Protein AF-A0A1X7VWB7-F1 (afdb_monomer_lite)

Structure (mmCIF, N/CA/C/O backbone):
data_AF-A0A1X7VWB7-F1
#
_entry.id   AF-A0A1X7VWB7-F1
#
loop_
_atom_site.group_PDB
_atom_site.id
_atom_s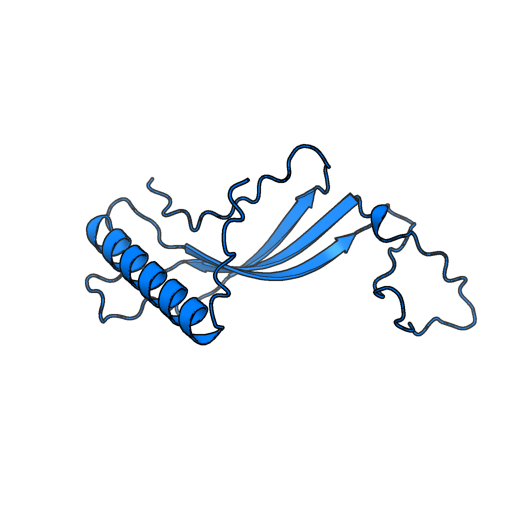ite.type_symbol
_atom_site.label_atom_id
_atom_site.label_alt_id
_atom_site.label_comp_id
_atom_site.label_asym_id
_atom_site.label_entity_id
_atom_site.label_seq_id
_atom_site.pdbx_PDB_ins_code
_atom_site.Cartn_x
_atom_site.Cartn_y
_atom_site.Cartn_z
_atom_site.occupancy
_atom_site.B_iso_or_equiv
_atom_site.auth_seq_id
_atom_site.auth_comp_id
_atom_site.auth_asym_id
_atom_site.auth_atom_id
_atom_site.pdbx_PDB_model_num
ATOM 1 N N . MET A 1 1 ? 33.202 20.404 15.598 1.00 33.78 1 MET A N 1
ATOM 2 C CA . MET A 1 1 ? 33.112 19.283 14.641 1.00 33.78 1 MET A CA 1
ATOM 3 C C . MET A 1 1 ? 32.429 18.132 15.371 1.00 33.78 1 MET A C 1
ATOM 5 O O . MET A 1 1 ? 33.089 17.400 16.091 1.00 33.78 1 MET A O 1
ATOM 9 N N . LEU A 1 2 ? 31.095 18.071 15.330 1.00 37.25 2 LEU A N 1
ATOM 10 C CA . LEU A 1 2 ? 30.326 16.998 15.970 1.00 37.25 2 LEU A CA 1
ATOM 11 C C . LEU A 1 2 ? 30.140 15.893 14.928 1.00 37.25 2 LEU A C 1
ATOM 13 O O . LEU A 1 2 ? 29.279 16.003 14.061 1.00 37.25 2 LEU A O 1
ATOM 17 N N . TYR A 1 3 ? 30.987 14.865 14.970 1.00 40.84 3 TYR A N 1
ATOM 18 C CA . TYR A 1 3 ? 30.715 13.624 14.249 1.00 40.84 3 TYR A CA 1
ATOM 19 C C . TYR A 1 3 ? 29.574 12.913 14.982 1.00 40.84 3 TYR A C 1
ATOM 21 O O . TYR A 1 3 ? 29.763 12.348 16.057 1.00 40.84 3 TYR A O 1
ATOM 29 N N . GLY A 1 4 ? 28.365 13.014 14.429 1.00 43.09 4 GLY A N 1
A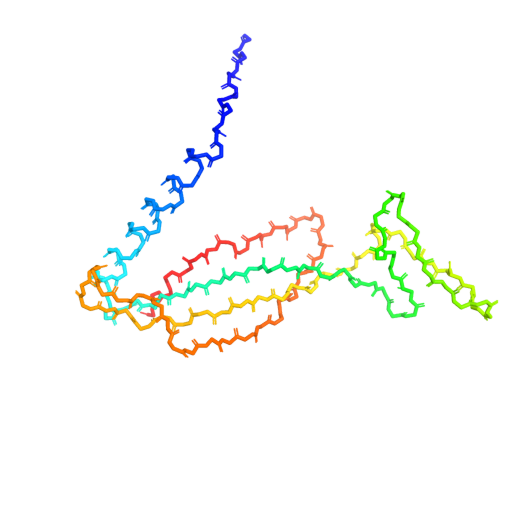TOM 30 C CA . GLY A 1 4 ? 27.225 12.219 14.861 1.00 43.09 4 GLY A CA 1
ATOM 31 C C . GLY A 1 4 ? 27.489 10.755 14.529 1.00 43.09 4 GLY A C 1
ATOM 32 O O . GLY A 1 4 ? 27.608 10.394 13.361 1.00 43.09 4 GLY A O 1
ATOM 33 N N . ASN A 1 5 ? 27.608 9.921 15.560 1.00 42.03 5 ASN A N 1
ATOM 34 C CA . ASN A 1 5 ? 27.687 8.474 15.413 1.00 42.03 5 ASN A CA 1
ATOM 35 C C . ASN A 1 5 ? 26.379 7.974 14.791 1.00 42.03 5 ASN A C 1
ATOM 37 O O . ASN A 1 5 ? 25.354 7.912 15.471 1.00 42.03 5 ASN A O 1
ATOM 41 N N . ALA A 1 6 ? 26.408 7.621 13.505 1.00 51.22 6 ALA A N 1
ATOM 42 C CA . ALA A 1 6 ? 25.319 6.888 12.879 1.00 51.22 6 ALA A CA 1
ATOM 43 C C . ALA A 1 6 ? 25.200 5.538 13.601 1.00 51.22 6 ALA A C 1
ATOM 45 O O . ALA A 1 6 ? 26.053 4.662 13.464 1.00 51.22 6 ALA A O 1
ATOM 46 N N . SER A 1 7 ? 24.184 5.404 14.450 1.00 58.28 7 SER A N 1
ATOM 47 C CA . SER A 1 7 ? 23.921 4.170 15.182 1.00 58.28 7 SER A CA 1
ATOM 48 C C . SER A 1 7 ? 23.417 3.143 14.173 1.00 58.28 7 SER A C 1
ATOM 50 O O . SER A 1 7 ? 22.336 3.301 13.611 1.00 58.28 7 SER A O 1
ATOM 52 N N . PHE A 1 8 ? 24.216 2.118 13.890 1.00 55.22 8 PHE A N 1
ATOM 53 C CA . PHE A 1 8 ? 23.810 1.039 12.999 1.00 55.22 8 PHE A CA 1
ATOM 54 C C . PHE A 1 8 ? 22.723 0.210 13.695 1.00 55.22 8 PHE A C 1
ATOM 56 O O . PHE A 1 8 ? 23.004 -0.537 14.632 1.00 55.22 8 PHE A O 1
ATOM 63 N N . VAL A 1 9 ? 21.470 0.382 13.274 1.00 62.72 9 VAL A N 1
ATOM 64 C CA . VAL A 1 9 ? 20.331 -0.382 13.797 1.00 62.72 9 VAL A CA 1
ATOM 65 C C . VAL A 1 9 ? 20.424 -1.797 13.232 1.00 62.72 9 VAL A C 1
ATOM 67 O O . VAL A 1 9 ? 20.406 -1.990 12.015 1.00 62.72 9 VAL A O 1
ATOM 70 N N . SER A 1 10 ? 20.553 -2.800 14.102 1.00 70.19 10 SER A N 1
ATOM 71 C CA . SER A 1 10 ? 20.582 -4.195 13.658 1.00 70.19 10 SER A CA 1
ATOM 72 C C . SER A 1 10 ? 19.252 -4.579 12.998 1.00 70.19 10 SER A C 1
ATOM 74 O O . SER A 1 10 ? 18.196 -4.031 13.316 1.00 70.19 10 SER A O 1
ATOM 76 N N . HIS A 1 11 ? 19.275 -5.575 12.110 1.00 69.62 11 HIS A N 1
ATOM 77 C CA . HIS A 1 11 ? 18.061 -6.060 11.443 1.00 69.62 11 HIS A CA 1
ATOM 78 C C . HIS A 1 11 ? 16.960 -6.467 12.443 1.00 69.62 11 HIS A C 1
ATOM 80 O O . HIS A 1 11 ? 15.785 -6.171 12.244 1.00 69.62 11 HIS A O 1
ATOM 86 N N . THR A 1 12 ? 17.347 -7.058 13.576 1.00 68.56 12 THR A N 1
ATOM 87 C CA . THR A 1 12 ? 16.441 -7.383 14.684 1.00 68.56 12 THR A CA 1
ATOM 88 C C . THR A 1 12 ? 15.825 -6.150 15.340 1.00 68.56 12 THR A C 1
ATOM 90 O O . THR A 1 12 ? 14.631 -6.159 15.628 1.00 68.56 12 THR A O 1
ATOM 93 N N . GLN A 1 13 ? 16.587 -5.073 15.542 1.00 71.06 13 GLN A N 1
ATOM 94 C CA . GLN A 1 13 ? 16.033 -3.831 16.084 1.00 71.06 13 GLN A CA 1
ATOM 95 C C . GLN A 1 13 ? 15.061 -3.161 15.108 1.00 71.06 13 GLN A C 1
ATOM 97 O O . GLN A 1 13 ? 14.022 -2.666 15.538 1.00 71.06 13 GLN A O 1
ATOM 102 N N . MET A 1 14 ? 15.330 -3.220 13.802 1.00 74.75 14 MET A N 1
ATOM 103 C CA . MET A 1 14 ? 14.406 -2.716 12.781 1.00 74.75 14 MET A CA 1
ATOM 104 C C . MET A 1 14 ? 13.062 -3.462 12.803 1.00 74.75 14 MET A C 1
ATOM 106 O O . MET A 1 14 ? 12.006 -2.831 12.748 1.00 74.75 14 MET A O 1
ATOM 110 N N . LEU A 1 15 ? 13.090 -4.793 12.943 1.00 75.38 15 LEU A N 1
ATOM 111 C CA . LEU A 1 15 ? 11.878 -5.612 13.062 1.00 75.38 15 LEU A CA 1
ATOM 112 C C . LEU A 1 15 ? 11.066 -5.258 14.315 1.00 75.38 15 LEU A C 1
ATOM 114 O O . LEU A 1 15 ? 9.845 -5.132 14.237 1.00 75.38 15 LEU A O 1
ATOM 118 N N . ILE A 1 16 ? 11.735 -5.052 15.453 1.00 81.88 16 ILE A N 1
ATOM 119 C CA . ILE A 1 16 ? 11.077 -4.665 16.709 1.00 81.88 16 ILE A CA 1
ATOM 120 C C . ILE A 1 16 ? 10.413 -3.291 16.572 1.00 81.88 16 ILE A C 1
ATOM 122 O O . ILE A 1 16 ? 9.256 -3.133 16.955 1.00 81.88 16 ILE A O 1
ATOM 126 N N . ILE A 1 17 ? 11.106 -2.307 15.991 1.00 82.81 17 ILE A N 1
ATOM 127 C CA . ILE A 1 17 ? 10.552 -0.962 15.772 1.00 82.81 17 ILE A CA 1
ATOM 128 C C . ILE A 1 17 ? 9.313 -1.034 14.871 1.00 82.81 17 ILE A C 1
ATOM 130 O O . ILE A 1 17 ? 8.284 -0.438 15.195 1.00 82.81 17 ILE A O 1
ATOM 134 N N . GLY A 1 18 ? 9.381 -1.803 13.780 1.00 82.75 18 GLY A N 1
ATOM 135 C CA . GLY A 1 18 ? 8.253 -1.994 12.868 1.00 82.75 18 GLY A CA 1
ATOM 136 C C . GLY A 1 18 ? 7.045 -2.653 13.540 1.00 82.75 18 GLY A C 1
ATOM 137 O O . GLY A 1 18 ? 5.921 -2.174 13.394 1.00 82.75 18 GLY A O 1
ATOM 138 N N . ALA A 1 19 ? 7.268 -3.710 14.326 1.00 81.94 19 ALA A N 1
ATOM 139 C CA . ALA A 1 19 ? 6.202 -4.404 15.047 1.00 81.94 19 ALA A CA 1
ATOM 140 C C . ALA A 1 19 ? 5.528 -3.507 16.099 1.00 81.94 19 ALA A C 1
ATOM 142 O O . ALA A 1 19 ? 4.298 -3.484 16.191 1.00 81.94 19 ALA A O 1
ATOM 143 N N . SER A 1 20 ? 6.317 -2.734 16.850 1.00 87.50 20 SER A N 1
ATOM 144 C CA . SER A 1 20 ? 5.808 -1.780 17.841 1.00 87.50 20 SER A CA 1
ATOM 145 C C . SER A 1 20 ? 4.981 -0.678 17.184 1.00 87.50 20 SER A C 1
ATOM 147 O O . SER A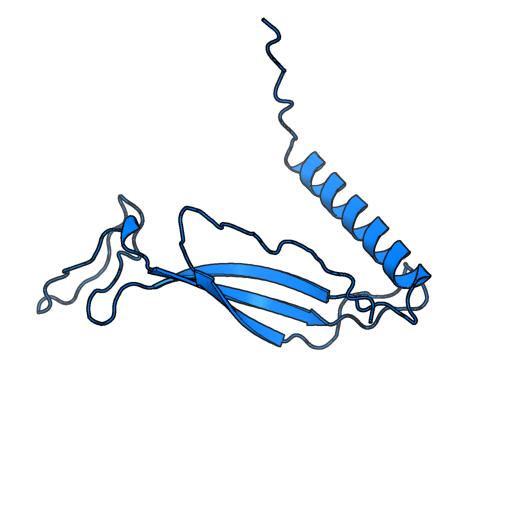 1 20 ? 3.861 -0.412 17.614 1.00 87.50 20 SER A O 1
ATOM 149 N N . LEU A 1 21 ? 5.478 -0.080 16.096 1.00 88.06 21 LEU A N 1
ATOM 150 C CA . LEU A 1 21 ? 4.737 0.940 15.352 1.00 88.06 21 LEU A CA 1
ATOM 151 C C . LEU A 1 21 ? 3.409 0.389 14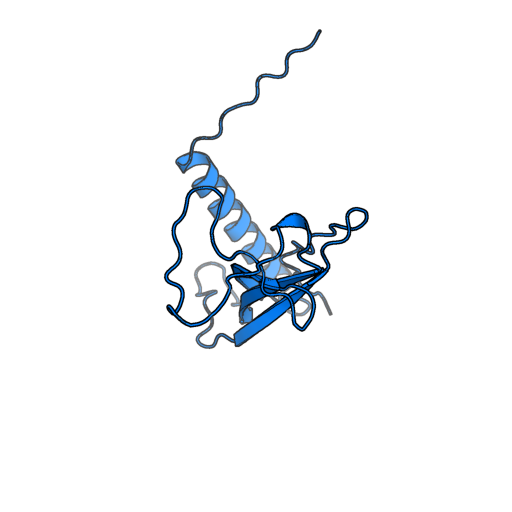.817 1.00 88.06 21 LEU A C 1
ATOM 153 O O . LEU A 1 21 ? 2.367 1.029 14.957 1.00 88.06 21 LEU A O 1
ATOM 157 N N . PHE A 1 22 ? 3.423 -0.823 14.258 1.00 85.56 22 PHE A N 1
ATOM 158 C CA . PHE A 1 22 ? 2.209 -1.482 13.780 1.00 85.56 22 PHE A CA 1
ATOM 159 C C . PHE A 1 22 ? 1.204 -1.758 14.903 1.00 85.56 22 PHE A C 1
ATOM 161 O O . PHE A 1 22 ? -0.003 -1.636 14.701 1.00 85.56 22 PHE A O 1
ATOM 168 N N . HIS A 1 23 ? 1.674 -2.105 16.100 1.00 88.56 23 HIS A N 1
ATOM 169 C CA . HIS A 1 23 ? 0.808 -2.261 17.263 1.00 88.56 23 HIS A CA 1
ATOM 170 C C . HIS A 1 23 ? 0.124 -0.941 17.646 1.00 88.56 23 HIS A C 1
ATOM 172 O O . HIS A 1 23 ? -1.104 -0.906 17.704 1.00 88.56 23 HIS A O 1
ATOM 178 N N . TYR A 1 24 ? 0.880 0.154 17.773 1.00 90.31 24 TYR A N 1
ATOM 179 C CA . TYR A 1 24 ? 0.319 1.471 18.095 1.00 90.31 24 TYR A CA 1
ATOM 180 C C . TYR A 1 24 ? -0.698 1.964 17.059 1.00 90.31 24 TYR A C 1
ATOM 182 O O . TYR A 1 24 ? -1.743 2.502 17.422 1.00 90.31 24 TYR A O 1
ATOM 190 N N . MET A 1 25 ? -0.434 1.754 15.765 1.00 89.94 25 MET A N 1
ATOM 191 C CA . MET A 1 25 ? -1.382 2.131 14.709 1.00 89.94 25 MET A CA 1
ATOM 192 C C . MET A 1 25 ? -2.712 1.377 14.827 1.00 89.94 25 MET A C 1
ATOM 194 O O . MET A 1 25 ? -3.768 1.966 14.600 1.00 89.94 25 MET A O 1
ATOM 198 N N . ARG A 1 26 ? -2.682 0.093 15.206 1.00 90.75 26 ARG A N 1
ATOM 199 C CA . ARG A 1 26 ? -3.898 -0.707 15.417 1.00 90.75 26 ARG A CA 1
ATOM 200 C C . ARG A 1 26 ? -4.691 -0.240 16.633 1.00 90.75 26 ARG A C 1
ATOM 202 O O . ARG A 1 26 ? -5.906 -0.113 16.535 1.00 90.75 26 ARG A O 1
ATOM 209 N N . GLU A 1 27 ? -4.023 0.053 17.747 1.00 92.38 27 GLU A N 1
ATOM 210 C CA . GLU A 1 27 ? -4.684 0.612 18.935 1.00 92.38 27 GLU A CA 1
ATOM 211 C C . GLU A 1 27 ? -5.350 1.957 18.627 1.00 92.38 27 GLU A C 1
ATOM 213 O O . GLU A 1 27 ? -6.496 2.198 19.009 1.00 92.38 27 GLU A O 1
ATOM 218 N N . TYR A 1 28 ? -4.660 2.816 17.875 1.00 90.69 28 TYR A N 1
ATOM 219 C CA . TYR A 1 28 ? -5.211 4.093 17.441 1.00 90.69 28 TYR A CA 1
ATOM 220 C C . TYR A 1 28 ? -6.428 3.907 16.523 1.00 90.69 28 TYR A C 1
ATOM 222 O O . TYR A 1 28 ? -7.442 4.579 16.702 1.00 90.69 28 TYR A O 1
ATOM 230 N N . ALA A 1 29 ? -6.365 2.961 15.582 1.00 90.50 29 ALA A N 1
ATOM 231 C CA . ALA A 1 29 ? -7.482 2.641 14.697 1.00 90.50 29 ALA A CA 1
ATOM 232 C C . ALA A 1 29 ? -8.708 2.120 15.465 1.00 90.50 29 ALA A C 1
ATOM 234 O O . ALA A 1 29 ? -9.825 2.524 15.164 1.00 90.50 29 ALA A O 1
ATOM 235 N N . ILE A 1 30 ? -8.515 1.286 16.494 1.00 93.19 30 ILE A N 1
ATOM 236 C CA . ILE A 1 30 ? -9.613 0.833 17.366 1.00 93.19 30 ILE A CA 1
ATOM 237 C C . ILE A 1 30 ? -10.239 2.024 18.096 1.00 93.19 30 ILE A C 1
ATOM 239 O O . ILE A 1 30 ? -11.461 2.162 18.120 1.00 93.19 30 ILE A O 1
ATOM 243 N N . LYS A 1 31 ? -9.414 2.915 18.661 1.00 93.94 31 LYS A N 1
ATOM 244 C CA . LYS A 1 31 ? -9.892 4.080 19.421 1.00 93.94 31 LYS A CA 1
ATOM 245 C C . LYS A 1 31 ? -10.781 5.012 18.593 1.00 93.94 31 LYS A C 1
ATOM 247 O O . LYS A 1 31 ? -11.714 5.593 19.137 1.00 93.94 31 LYS A O 1
ATOM 252 N N . TYR A 1 32 ? -10.493 5.161 17.302 1.00 91.94 32 TYR A N 1
ATOM 253 C CA . TYR A 1 32 ? -11.225 6.045 16.390 1.00 91.94 32 TYR A CA 1
ATOM 254 C C . TYR A 1 32 ? -12.001 5.272 15.321 1.00 91.94 32 TYR A C 1
ATOM 256 O O . TYR A 1 32 ? -12.211 5.777 14.219 1.00 91.94 32 TYR A O 1
ATOM 264 N N . ARG A 1 33 ? -12.417 4.040 15.624 1.00 89.12 33 ARG A N 1
ATOM 265 C CA . ARG A 1 33 ? -13.008 3.095 14.667 1.00 89.12 33 ARG A CA 1
ATOM 266 C C . ARG A 1 33 ? -14.153 3.677 13.839 1.00 89.12 33 ARG A C 1
ATOM 268 O O . ARG A 1 33 ? -14.212 3.430 12.642 1.00 89.12 33 ARG A O 1
ATOM 275 N N . ASP A 1 34 ? -15.024 4.466 14.459 1.00 89.69 34 ASP A N 1
ATOM 276 C CA . ASP A 1 34 ? -16.237 4.981 13.809 1.00 89.69 34 ASP A CA 1
ATOM 277 C C . ASP A 1 34 ? -15.952 6.032 12.732 1.00 89.69 34 ASP A C 1
ATOM 279 O O . ASP A 1 34 ? -16.768 6.248 11.840 1.00 89.69 34 ASP A O 1
ATOM 283 N N . ILE A 1 35 ? -14.787 6.676 12.811 1.00 90.62 35 ILE A N 1
ATOM 284 C CA . ILE A 1 35 ? -14.381 7.740 11.892 1.00 90.62 35 ILE A CA 1
ATOM 285 C C . ILE A 1 35 ? -13.154 7.362 11.072 1.00 90.62 35 ILE A C 1
ATOM 287 O O . ILE A 1 35 ? -12.695 8.185 10.297 1.00 90.62 35 ILE A O 1
ATOM 291 N N . SER A 1 36 ? -12.589 6.164 11.241 1.00 85.44 36 SER A N 1
ATOM 292 C CA . SER A 1 36 ? -11.316 5.780 10.630 1.00 85.44 36 SER A CA 1
ATOM 293 C C . SER A 1 36 ? -11.436 4.586 9.695 1.00 85.44 36 SER A C 1
ATOM 295 O O . SER A 1 36 ? -12.195 3.645 9.915 1.00 85.44 36 SER A O 1
ATOM 297 N N . CYS A 1 37 ? -10.611 4.599 8.653 1.00 84.69 37 CYS A N 1
ATOM 298 C CA . CYS A 1 37 ? -10.344 3.442 7.815 1.00 84.69 37 CYS A CA 1
ATOM 299 C C . CYS A 1 37 ? -8.912 2.943 8.047 1.00 84.69 37 CYS A C 1
ATOM 301 O O . CYS A 1 37 ? -7.986 3.750 8.111 1.00 84.69 37 CYS A O 1
ATOM 303 N N . PHE A 1 38 ? -8.709 1.624 8.136 1.00 86.88 38 PHE A N 1
ATOM 304 C CA . PHE A 1 38 ? -7.375 1.030 8.242 1.00 86.88 38 PHE A CA 1
ATOM 305 C C . PHE A 1 38 ? -7.002 0.334 6.931 1.00 86.88 38 PHE A C 1
ATOM 307 O O . PHE A 1 38 ? -7.616 -0.660 6.536 1.00 86.88 38 PHE A O 1
ATOM 314 N N . VAL A 1 39 ? -5.993 0.870 6.244 1.00 86.31 39 VAL A N 1
ATOM 315 C CA . VAL A 1 39 ? -5.528 0.367 4.947 1.00 86.31 39 VAL A CA 1
ATOM 316 C C . VAL A 1 39 ? -4.065 -0.040 5.063 1.00 86.31 39 VAL A C 1
ATOM 318 O O . VAL A 1 39 ? -3.220 0.776 5.430 1.00 86.31 39 VAL A O 1
ATOM 321 N N . CYS A 1 40 ? -3.750 -1.291 4.727 1.00 84.44 40 CYS A N 1
ATOM 322 C CA . CYS A 1 40 ? -2.365 -1.734 4.571 1.00 84.44 40 CYS A CA 1
ATOM 323 C C . CYS A 1 40 ? -2.028 -1.807 3.085 1.00 84.44 40 CYS A C 1
ATOM 325 O O . CYS A 1 40 ? -2.775 -2.401 2.308 1.00 84.44 40 CYS A O 1
ATOM 327 N N . ILE A 1 41 ? -0.905 -1.211 2.696 1.00 84.00 41 ILE A N 1
ATOM 328 C CA . ILE A 1 41 ? -0.415 -1.229 1.320 1.00 84.00 41 ILE A CA 1
ATOM 329 C C . ILE A 1 41 ? 0.997 -1.790 1.347 1.00 84.00 41 ILE A C 1
ATOM 331 O O . ILE A 1 41 ? 1.833 -1.298 2.101 1.00 84.00 41 ILE A O 1
ATOM 335 N N . ASP A 1 42 ? 1.236 -2.817 0.542 1.00 83.75 42 ASP A N 1
ATOM 336 C CA . ASP A 1 42 ? 2.566 -3.381 0.337 1.00 83.75 42 ASP A CA 1
ATOM 337 C C . ASP A 1 42 ? 2.988 -3.180 -1.119 1.00 83.75 42 ASP A C 1
ATOM 339 O O . ASP A 1 42 ? 2.326 -3.656 -2.048 1.00 83.75 42 ASP A O 1
ATOM 343 N N . ASP A 1 43 ? 4.080 -2.446 -1.309 1.00 81.56 43 ASP A N 1
ATOM 344 C CA . ASP A 1 43 ? 4.663 -2.166 -2.616 1.00 81.56 43 ASP A CA 1
ATOM 345 C C . ASP A 1 43 ? 5.724 -3.227 -2.912 1.00 81.56 43 ASP A C 1
ATOM 347 O O . ASP A 1 43 ? 6.815 -3.212 -2.344 1.00 81.56 43 ASP A O 1
ATOM 351 N N . LYS A 1 44 ? 5.425 -4.160 -3.822 1.00 73.75 44 LYS A N 1
ATOM 352 C CA . LYS A 1 44 ? 6.333 -5.286 -4.084 1.00 73.75 44 LYS A CA 1
ATOM 353 C C . LYS A 1 44 ? 7.486 -4.908 -5.010 1.00 73.75 44 LYS A C 1
ATOM 355 O O . LYS A 1 44 ? 8.656 -5.040 -4.666 1.00 73.75 44 LYS A O 1
ATOM 360 N N . HIS A 1 45 ? 7.161 -4.539 -6.245 1.00 75.62 45 HIS A N 1
ATOM 361 C CA . HIS A 1 45 ? 8.155 -4.274 -7.281 1.00 75.62 45 HIS A CA 1
ATOM 362 C C . HIS A 1 45 ? 7.676 -3.155 -8.197 1.00 75.62 45 HIS A C 1
ATOM 364 O O . HIS A 1 45 ? 6.506 -3.117 -8.588 1.00 75.62 45 HIS A O 1
ATOM 370 N N . SER A 1 46 ? 8.602 -2.259 -8.540 1.00 79.38 46 SER A N 1
ATOM 371 C CA . SER A 1 46 ? 8.360 -1.166 -9.474 1.00 79.38 46 SER A CA 1
ATOM 372 C C . SER A 1 46 ? 9.032 -1.450 -10.813 1.00 79.38 46 SER A C 1
ATOM 374 O O . SER A 1 46 ? 10.216 -1.772 -10.880 1.00 79.38 46 SER A O 1
ATOM 376 N N . ILE A 1 47 ? 8.261 -1.321 -11.888 1.00 79.25 47 ILE A N 1
ATOM 377 C CA . ILE A 1 47 ? 8.701 -1.499 -13.268 1.00 79.25 47 ILE A CA 1
ATOM 378 C C . ILE A 1 47 ? 8.907 -0.113 -13.868 1.00 79.25 47 ILE A C 1
ATOM 380 O O . ILE A 1 47 ? 8.001 0.720 -13.844 1.00 79.25 47 ILE A O 1
ATOM 384 N N . LYS A 1 48 ? 10.098 0.150 -14.402 1.00 79.06 48 LYS A N 1
ATOM 385 C CA . LYS A 1 48 ? 10.408 1.407 -15.097 1.00 79.06 48 LYS A CA 1
ATOM 386 C C . LYS A 1 48 ? 9.887 1.334 -16.522 1.00 79.06 48 LYS A C 1
ATOM 388 O O . LYS A 1 48 ? 10.088 0.327 -17.194 1.00 79.06 48 LYS A O 1
ATOM 393 N N . LEU A 1 49 ? 9.235 2.401 -16.963 1.00 78.56 49 LEU A N 1
ATOM 394 C CA . LEU A 1 49 ? 8.698 2.526 -18.309 1.00 78.56 49 LEU A CA 1
ATOM 395 C C . LEU A 1 49 ? 9.330 3.715 -19.032 1.00 78.56 49 LEU A C 1
ATOM 397 O O . LEU A 1 49 ? 9.466 4.808 -18.469 1.00 78.56 49 LEU A O 1
ATOM 401 N N . GLY A 1 50 ? 9.738 3.448 -20.273 1.00 76.31 50 GLY A N 1
ATOM 402 C CA . GLY A 1 50 ? 10.358 4.412 -21.180 1.00 76.31 50 GLY A CA 1
ATOM 403 C C . GLY A 1 50 ? 9.367 5.060 -22.111 1.00 76.31 50 GLY A C 1
ATOM 404 O O . GLY A 1 50 ? 8.152 4.864 -21.996 1.00 76.31 50 GLY A O 1
ATOM 405 N N . GLU A 1 51 ? 9.903 5.860 -23.022 1.00 76.25 51 GLU A N 1
ATOM 406 C CA . GLU A 1 51 ? 9.099 6.448 -24.078 1.00 76.25 51 GLU A CA 1
ATOM 407 C C . GLU A 1 51 ? 8.559 5.357 -25.026 1.00 76.25 51 GLU A C 1
ATOM 409 O O . GLU A 1 51 ? 9.201 4.323 -25.245 1.00 76.25 51 GLU A O 1
ATOM 414 N N . PRO A 1 52 ? 7.354 5.539 -25.596 1.00 74.38 52 PRO A N 1
ATOM 415 C CA . PRO A 1 52 ? 6.835 4.624 -26.604 1.00 74.38 52 PRO A CA 1
ATOM 416 C C . PRO A 1 52 ? 7.828 4.467 -27.765 1.00 74.38 52 PRO A C 1
ATOM 418 O O . PRO A 1 52 ? 8.247 5.454 -28.358 1.00 74.38 52 PRO A O 1
ATOM 421 N N . GLY A 1 53 ? 8.184 3.225 -28.101 1.00 74.06 53 GLY A N 1
ATOM 422 C CA . GLY A 1 53 ? 9.169 2.920 -29.148 1.00 74.06 53 GLY A CA 1
ATOM 423 C C . GLY A 1 53 ? 10.613 2.794 -28.655 1.00 74.06 53 GLY A C 1
ATOM 424 O O . GLY A 1 53 ? 11.451 2.293 -29.400 1.00 74.06 53 GLY A O 1
ATOM 425 N N . PHE A 1 54 ? 10.880 3.143 -27.395 1.00 71.88 54 PHE A N 1
ATOM 426 C CA . PHE A 1 54 ? 12.203 3.074 -26.786 1.00 71.88 54 PHE A CA 1
ATOM 427 C C . PHE A 1 54 ? 12.170 2.187 -25.532 1.00 71.88 54 PHE A C 1
ATOM 429 O O . PHE A 1 54 ? 11.803 2.632 -24.440 1.00 71.88 54 PHE A O 1
ATOM 436 N N . PRO A 1 55 ? 12.482 0.884 -25.663 1.00 69.56 55 PRO A N 1
ATOM 437 C CA . PRO A 1 55 ? 12.504 -0.010 -24.513 1.00 69.56 55 PRO A CA 1
ATOM 438 C C . PRO A 1 55 ? 13.613 0.398 -23.530 1.00 69.56 55 PRO A C 1
ATOM 440 O O . PRO A 1 55 ? 14.704 0.7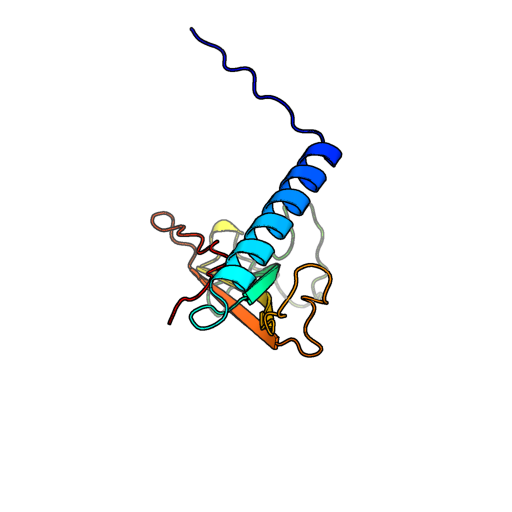92 -23.937 1.00 69.56 55 PRO A O 1
ATOM 443 N N . ILE A 1 56 ? 13.340 0.269 -22.227 1.00 73.75 56 ILE A N 1
ATOM 444 C CA . ILE A 1 56 ? 14.310 0.542 -21.154 1.00 73.75 56 ILE A CA 1
ATOM 445 C C . ILE A 1 56 ? 15.092 -0.711 -20.805 1.00 73.75 56 ILE A C 1
ATOM 447 O O . ILE A 1 56 ? 14.550 -1.821 -20.802 1.00 73.75 56 ILE A O 1
ATOM 451 N N . ALA A 1 57 ? 16.357 -0.520 -20.433 1.00 70.38 57 ALA A N 1
ATOM 452 C CA . ALA A 1 57 ? 17.199 -1.590 -19.932 1.00 70.38 57 ALA A CA 1
ATOM 453 C C . ALA A 1 57 ? 16.610 -2.138 -18.631 1.00 70.38 57 ALA A C 1
ATOM 455 O O . ALA A 1 57 ? 16.729 -1.544 -17.562 1.00 70.38 57 ALA A O 1
ATOM 456 N N . ALA A 1 58 ? 15.968 -3.302 -18.725 1.00 61.72 58 ALA A N 1
ATOM 457 C CA . ALA A 1 58 ? 15.506 -4.046 -17.556 1.00 61.72 58 ALA A CA 1
ATOM 458 C C . ALA A 1 58 ? 16.679 -4.616 -16.737 1.00 61.72 58 ALA A C 1
ATOM 460 O O . ALA A 1 58 ? 16.521 -4.938 -15.561 1.00 61.72 58 ALA A O 1
ATOM 461 N N . ALA A 1 59 ? 17.854 -4.751 -17.357 1.00 61.50 59 ALA A N 1
ATOM 462 C CA . ALA A 1 59 ? 19.067 -5.204 -16.700 1.00 61.50 59 ALA A CA 1
ATOM 463 C C . ALA A 1 59 ? 19.744 -4.061 -15.941 1.00 61.50 59 ALA A C 1
ATOM 465 O O . ALA A 1 59 ? 20.072 -3.021 -16.508 1.00 61.50 59 ALA A O 1
ATOM 466 N N . GLU A 1 60 ? 20.023 -4.297 -14.660 1.00 59.34 60 GLU A N 1
ATOM 467 C CA . GLU A 1 60 ? 21.012 -3.507 -13.933 1.00 59.34 60 GLU A CA 1
ATOM 468 C C . GLU A 1 60 ? 22.386 -3.635 -14.606 1.00 59.34 60 GLU A C 1
ATOM 470 O O . GLU A 1 60 ? 22.686 -4.648 -15.252 1.00 59.34 60 GLU A O 1
ATOM 475 N N . ARG A 1 61 ? 23.239 -2.615 -14.436 1.00 57.16 61 ARG A N 1
ATOM 476 C CA . ARG A 1 61 ? 24.614 -2.634 -14.952 1.00 57.16 61 ARG A CA 1
ATOM 477 C C . ARG A 1 61 ? 25.295 -3.955 -14.569 1.00 57.16 61 ARG A C 1
ATOM 479 O O . ARG A 1 61 ? 25.398 -4.285 -13.393 1.00 57.16 61 ARG A O 1
ATOM 486 N N . GLY A 1 62 ? 25.750 -4.700 -15.577 1.00 57.34 62 GLY A N 1
ATOM 487 C CA . GLY A 1 62 ? 26.442 -5.981 -15.398 1.00 57.34 62 GLY A CA 1
ATOM 488 C C . GLY A 1 62 ? 25.572 -7.240 -15.508 1.00 57.34 62 GLY A C 1
ATOM 489 O O . GLY A 1 62 ? 26.101 -8.337 -15.338 1.00 57.34 62 GLY A O 1
ATOM 490 N N . ARG A 1 63 ? 24.271 -7.134 -15.816 1.00 64.69 63 ARG A N 1
ATOM 491 C CA . ARG A 1 63 ? 23.412 -8.301 -16.100 1.00 64.69 63 ARG A CA 1
ATOM 492 C C . ARG A 1 63 ? 23.251 -8.536 -17.606 1.00 64.69 63 ARG A C 1
ATOM 494 O O . ARG A 1 63 ? 23.094 -7.594 -18.373 1.00 64.69 63 ARG A O 1
ATOM 501 N N . GLN A 1 64 ? 23.279 -9.803 -18.023 1.00 65.69 64 GLN A N 1
ATOM 502 C CA . GLN A 1 64 ? 23.056 -10.211 -19.415 1.00 65.69 64 GLN A CA 1
ATOM 503 C C . GLN A 1 64 ? 21.561 -10.412 -19.684 1.00 65.69 64 GLN A C 1
ATOM 505 O O . GLN A 1 64 ? 20.835 -10.910 -18.823 1.00 65.69 64 GLN A O 1
ATOM 510 N N . VAL A 1 65 ? 21.110 -10.048 -20.885 1.00 65.12 65 VAL A N 1
ATOM 511 C CA . VAL A 1 65 ? 19.723 -10.228 -21.339 1.00 65.12 65 VAL A CA 1
ATOM 512 C C . VAL A 1 65 ? 19.735 -11.039 -22.628 1.00 65.12 65 VAL A C 1
ATOM 514 O O . VAL A 1 65 ? 20.583 -10.824 -23.491 1.00 65.12 65 VAL A O 1
ATOM 517 N N . ILE A 1 66 ? 18.803 -11.984 -22.753 1.00 71.12 66 ILE A N 1
ATOM 518 C CA . ILE A 1 66 ? 18.625 -12.777 -23.972 1.00 71.12 66 ILE A CA 1
ATOM 519 C C . ILE A 1 66 ? 17.902 -11.907 -25.005 1.00 71.12 66 ILE A C 1
ATOM 521 O O . ILE A 1 66 ? 16.823 -11.386 -24.730 1.00 71.12 66 ILE A O 1
ATOM 525 N N . VAL A 1 67 ? 18.488 -11.767 -26.194 1.00 70.44 67 VAL A N 1
ATOM 526 C CA . VAL A 1 67 ? 17.932 -11.005 -27.320 1.00 70.44 67 VAL A CA 1
ATOM 527 C C . VAL A 1 67 ? 17.825 -11.932 -28.528 1.00 70.44 67 VAL A C 1
ATOM 529 O O . VAL A 1 67 ? 18.686 -12.786 -28.733 1.00 70.44 67 VAL A O 1
ATOM 532 N N . SER A 1 68 ? 16.767 -11.777 -29.325 1.00 76.00 68 SER A N 1
ATOM 533 C CA . SER A 1 68 ? 16.627 -12.514 -30.582 1.00 76.00 68 SER A CA 1
ATOM 534 C C . SER A 1 68 ? 17.718 -12.108 -31.575 1.00 76.00 68 SER A C 1
ATOM 536 O O . SER A 1 68 ? 18.042 -10.929 -31.723 1.00 76.00 68 SER A O 1
ATOM 538 N N . SER A 1 69 ? 18.251 -13.082 -32.306 1.00 76.62 69 SER A N 1
ATOM 539 C CA . SER A 1 69 ? 19.321 -12.916 -33.299 1.00 76.62 69 SER A CA 1
ATOM 540 C C . SER A 1 69 ? 18.974 -11.956 -34.445 1.00 76.62 69 SER A C 1
ATOM 542 O O . SER A 1 69 ? 19.872 -11.497 -35.145 1.00 76.62 69 SER A O 1
ATOM 544 N N . HIS A 1 70 ? 17.692 -11.634 -34.638 1.00 76.56 70 HIS A N 1
ATOM 545 C CA . HIS A 1 70 ? 17.204 -10.777 -35.724 1.00 76.56 70 HIS A CA 1
ATOM 546 C C . HIS A 1 70 ? 16.776 -9.375 -35.270 1.00 76.56 70 HIS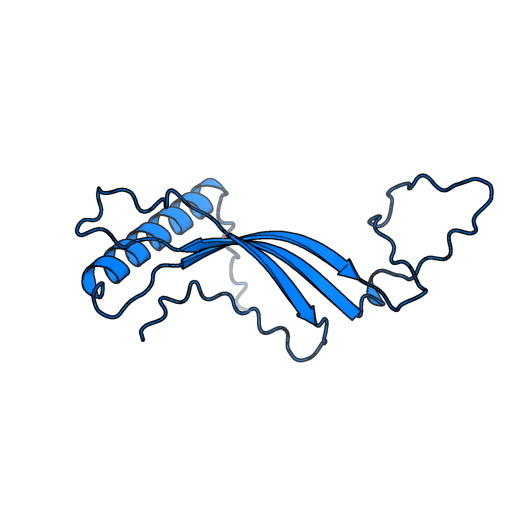 A C 1
ATOM 548 O O . HIS A 1 70 ? 16.185 -8.635 -36.053 1.00 76.56 70 HIS A O 1
ATOM 554 N N . THR A 1 71 ? 17.044 -8.998 -34.017 1.00 69.31 71 THR A N 1
ATOM 555 C CA . THR A 1 71 ? 16.620 -7.705 -33.461 1.00 69.31 71 THR A CA 1
ATOM 556 C C . THR A 1 71 ? 17.798 -6.936 -32.887 1.00 69.31 71 THR A C 1
ATOM 558 O O . THR A 1 71 ? 18.532 -7.455 -32.047 1.00 69.31 71 THR A O 1
ATOM 561 N N . THR A 1 72 ? 17.960 -5.677 -33.293 1.00 69.12 72 THR A N 1
ATOM 562 C CA . THR A 1 72 ? 18.915 -4.762 -32.661 1.00 69.12 72 THR A CA 1
ATOM 563 C C . THR A 1 72 ? 18.401 -4.387 -31.273 1.00 69.12 72 THR A C 1
ATOM 565 O O . THR A 1 72 ? 17.322 -3.812 -31.143 1.00 69.12 72 THR A O 1
ATOM 568 N N . PHE A 1 73 ? 19.169 -4.706 -30.229 1.00 66.81 73 PHE A N 1
ATOM 569 C CA . PHE A 1 73 ? 18.865 -4.305 -28.854 1.00 66.81 73 PHE A CA 1
ATOM 570 C C . PHE A 1 73 ? 19.255 -2.837 -28.642 1.00 66.81 73 PHE A C 1
ATOM 572 O O . PHE A 1 73 ? 20.287 -2.530 -28.049 1.00 66.81 73 PHE A O 1
ATOM 579 N N . ALA A 1 74 ? 18.459 -1.929 -29.202 1.00 68.06 74 ALA A N 1
ATOM 580 C CA . ALA A 1 74 ? 18.551 -0.504 -28.920 1.00 68.06 74 ALA A CA 1
ATOM 581 C C . ALA A 1 74 ? 17.694 -0.221 -27.690 1.00 68.06 74 ALA A C 1
ATOM 583 O O . ALA A 1 74 ? 16.478 -0.408 -27.717 1.00 68.06 74 ALA A O 1
ATOM 584 N N . VAL A 1 75 ? 18.346 0.147 -26.597 1.00 68.50 75 VAL A N 1
ATOM 585 C CA . VAL A 1 75 ? 17.713 0.256 -25.292 1.00 68.50 75 VAL A CA 1
ATOM 586 C C . VAL A 1 75 ? 18.192 1.528 -24.630 1.00 68.50 75 VAL A C 1
ATOM 588 O O . VAL A 1 75 ? 19.391 1.806 -24.612 1.00 68.50 75 VAL A O 1
ATOM 591 N N . GLU A 1 76 ? 17.251 2.305 -24.114 1.00 71.88 76 GLU A N 1
ATOM 592 C CA . GLU A 1 76 ? 17.573 3.546 -23.428 1.00 71.88 76 GLU A CA 1
ATOM 593 C C . GLU A 1 76 ? 18.156 3.277 -22.042 1.00 71.88 76 GLU A C 1
ATOM 595 O O . GLU A 1 76 ? 17.823 2.289 -21.372 1.00 71.88 76 GLU A O 1
ATOM 600 N N . ASP A 1 77 ? 19.049 4.178 -21.622 1.00 69.69 77 ASP A N 1
ATOM 601 C CA . ASP A 1 77 ? 19.632 4.124 -20.288 1.00 69.69 77 ASP A CA 1
ATOM 602 C C . ASP A 1 77 ? 18.532 4.263 -19.229 1.00 69.69 77 ASP A C 1
ATOM 604 O O . ASP A 1 77 ? 17.462 4.840 -19.437 1.00 69.69 77 ASP A O 1
ATOM 608 N N . HIS A 1 78 ? 18.826 3.738 -18.055 1.00 67.62 78 HIS A N 1
ATOM 609 C CA . HIS A 1 78 ? 17.968 3.757 -16.891 1.00 67.62 78 HIS A CA 1
ATOM 610 C C . HIS A 1 78 ? 17.437 5.165 -16.544 1.00 67.62 78 HIS A C 1
ATOM 612 O O . HIS A 1 78 ? 16.318 5.299 -16.040 1.00 67.62 78 HIS A O 1
ATOM 618 N N . ASP A 1 79 ? 18.220 6.206 -16.824 1.00 68.88 79 ASP A N 1
ATOM 619 C CA . ASP A 1 79 ? 17.894 7.600 -16.507 1.00 68.88 79 ASP A CA 1
ATOM 620 C C . ASP A 1 79 ? 16.867 8.226 -17.470 1.00 68.88 79 ASP A C 1
ATOM 622 O O . ASP A 1 79 ? 16.314 9.285 -17.173 1.00 68.88 79 ASP A O 1
ATOM 626 N N . PHE A 1 80 ? 16.535 7.550 -18.576 1.00 69.00 80 PHE A N 1
ATOM 627 C CA . PHE A 1 80 ? 15.474 7.960 -19.509 1.00 69.00 80 PHE A CA 1
ATOM 628 C C . PHE A 1 80 ? 14.084 7.431 -19.116 1.00 69.00 80 PHE A C 1
ATOM 630 O O . PHE A 1 80 ? 13.087 7.714 -19.785 1.00 69.00 80 PHE A O 1
ATOM 637 N N . ALA A 1 81 ? 13.975 6.712 -17.992 1.00 70.94 81 ALA A N 1
ATOM 638 C CA . ALA A 1 81 ? 12.688 6.314 -17.436 1.00 70.94 81 ALA A CA 1
ATOM 639 C C . ALA A 1 81 ? 11.798 7.526 -17.140 1.00 70.94 81 ALA A C 1
ATOM 641 O O . ALA A 1 81 ? 12.121 8.372 -16.308 1.00 70.94 81 ALA A O 1
ATOM 642 N N . LYS A 1 82 ? 10.624 7.578 -17.776 1.00 74.62 82 LYS A N 1
ATOM 643 C CA . LYS A 1 82 ? 9.644 8.654 -17.562 1.00 74.62 82 LYS A CA 1
ATOM 644 C C . LYS A 1 82 ? 8.781 8.408 -16.335 1.00 74.62 82 LYS A C 1
ATOM 646 O O . LYS A 1 82 ? 8.437 9.332 -15.597 1.00 74.62 82 LYS A O 1
ATOM 651 N N . PHE A 1 83 ? 8.380 7.159 -16.125 1.00 74.50 83 PHE A N 1
ATOM 652 C CA . PHE A 1 83 ? 7.533 6.784 -15.000 1.00 74.50 83 PHE A CA 1
ATOM 653 C C . PHE A 1 83 ? 7.816 5.359 -14.537 1.00 74.50 83 PHE A C 1
ATOM 655 O O . PHE A 1 83 ? 8.289 4.515 -15.296 1.00 74.50 83 PHE A O 1
ATOM 662 N N . LYS A 1 84 ? 7.518 5.094 -13.266 1.00 79.12 84 LYS A N 1
ATOM 663 C CA . LYS A 1 84 ? 7.516 3.750 -12.687 1.00 79.12 84 LYS A CA 1
ATOM 664 C C . LYS A 1 84 ? 6.081 3.307 -12.454 1.00 79.12 84 LYS A C 1
ATOM 666 O O . LYS A 1 84 ? 5.256 4.099 -11.998 1.00 79.12 84 LYS A O 1
ATOM 671 N N . LEU A 1 85 ? 5.790 2.051 -12.752 1.00 80.81 85 LEU A N 1
ATOM 672 C CA . LEU A 1 85 ? 4.576 1.381 -12.309 1.00 80.81 85 LEU A CA 1
ATOM 673 C C . LEU A 1 85 ? 4.921 0.456 -11.157 1.00 80.81 85 LEU A C 1
ATOM 675 O O . LEU A 1 85 ? 5.660 -0.508 -11.340 1.00 80.81 85 LEU A O 1
ATOM 679 N N . THR A 1 86 ? 4.375 0.735 -9.985 1.00 82.25 86 THR A N 1
ATOM 680 C CA . THR A 1 86 ? 4.505 -0.134 -8.820 1.00 82.25 86 THR A CA 1
ATOM 681 C C . THR A 1 86 ? 3.261 -0.993 -8.702 1.00 82.25 86 THR A C 1
ATOM 683 O O . THR A 1 86 ? 2.139 -0.482 -8.716 1.00 82.25 86 THR A O 1
ATOM 686 N N . LEU A 1 87 ? 3.467 -2.305 -8.614 1.00 79.88 87 LEU A N 1
ATOM 687 C CA . LEU A 1 87 ? 2.418 -3.234 -8.219 1.00 79.88 87 LEU A CA 1
ATOM 688 C C . LEU A 1 87 ? 2.287 -3.191 -6.697 1.00 79.88 87 LEU A C 1
ATOM 690 O O . LEU A 1 87 ? 3.211 -3.592 -5.984 1.00 79.88 87 LEU A O 1
ATOM 694 N N . SER A 1 88 ? 1.133 -2.722 -6.239 1.00 82.88 88 SER A N 1
ATOM 695 C CA . SER A 1 88 ? 0.795 -2.574 -4.829 1.00 82.88 88 SER A CA 1
ATOM 696 C C . SER A 1 88 ? -0.322 -3.546 -4.462 1.00 82.88 88 SER A C 1
ATOM 698 O O . SER A 1 88 ? -1.343 -3.635 -5.153 1.00 82.88 88 SER A O 1
ATOM 700 N N . VAL A 1 89 ? -0.155 -4.270 -3.360 1.00 82.75 89 VAL A N 1
ATOM 701 C CA . VAL A 1 89 ? -1.240 -5.040 -2.742 1.00 82.75 89 VAL A CA 1
ATOM 702 C C . VAL A 1 89 ? -1.923 -4.138 -1.728 1.00 82.75 89 VAL A C 1
ATOM 704 O O . VAL A 1 89 ? -1.268 -3.621 -0.829 1.00 82.75 89 VAL A O 1
ATOM 707 N N . ILE A 1 90 ? -3.233 -3.952 -1.866 1.00 85.38 90 ILE A N 1
ATOM 708 C CA . ILE A 1 90 ? -4.040 -3.133 -0.962 1.00 85.38 90 ILE A CA 1
ATOM 709 C C . ILE A 1 90 ? -4.949 -4.046 -0.144 1.00 85.38 90 ILE A C 1
ATOM 711 O O . ILE A 1 90 ? -5.768 -4.800 -0.680 1.00 85.38 90 ILE A O 1
ATOM 715 N N . LEU A 1 91 ? -4.819 -3.942 1.172 1.00 85.19 91 LEU A N 1
ATOM 716 C CA . LEU A 1 91 ? -5.623 -4.630 2.167 1.00 85.19 91 LEU A CA 1
ATOM 717 C C . LEU A 1 91 ? -6.508 -3.599 2.865 1.00 85.19 91 LEU A C 1
ATOM 719 O O . LEU A 1 91 ? -6.030 -2.796 3.664 1.00 85.19 91 LEU A O 1
ATOM 723 N N . LEU A 1 92 ? -7.804 -3.627 2.560 1.00 86.88 92 LEU A N 1
ATOM 724 C CA . LEU A 1 92 ? -8.799 -2.848 3.289 1.00 86.88 92 LEU A CA 1
ATOM 725 C C . LEU A 1 92 ? -9.222 -3.641 4.526 1.00 86.88 92 LEU A C 1
ATOM 727 O O . LEU A 1 92 ? -9.869 -4.685 4.406 1.00 86.88 92 LEU A O 1
ATOM 731 N N . VAL A 1 93 ? -8.825 -3.175 5.704 1.00 87.19 93 VAL A N 1
ATOM 732 C CA . VAL A 1 93 ? -9.025 -3.904 6.955 1.00 87.19 93 VAL A CA 1
ATOM 733 C C . VAL A 1 93 ? -10.322 -3.461 7.614 1.00 87.19 93 VAL A C 1
ATOM 735 O O . VAL A 1 93 ? -10.548 -2.275 7.842 1.00 87.19 93 VAL A O 1
ATOM 738 N N . ASN A 1 94 ? -11.164 -4.432 7.969 1.00 89.50 94 ASN A N 1
ATOM 739 C CA . ASN A 1 94 ? -12.268 -4.177 8.883 1.00 89.50 94 ASN A CA 1
ATOM 740 C C . ASN A 1 94 ? -11.697 -4.050 10.298 1.00 89.50 94 ASN A C 1
ATOM 742 O O . ASN A 1 94 ? -11.201 -5.040 10.836 1.00 89.50 94 ASN A O 1
ATOM 746 N N . ILE A 1 95 ? -11.734 -2.846 10.869 1.00 90.12 95 ILE A N 1
ATOM 747 C CA . ILE A 1 95 ? -11.182 -2.580 12.200 1.00 90.12 95 ILE A CA 1
ATOM 748 C C . ILE A 1 95 ? -11.990 -3.397 13.227 1.00 90.12 95 ILE A C 1
ATOM 750 O O . ILE A 1 95 ? -13.215 -3.230 13.301 1.00 90.12 95 ILE A O 1
ATOM 754 N N . PRO A 1 96 ? -11.357 -4.301 13.993 1.00 92.00 96 PRO A N 1
ATOM 755 C CA . PRO A 1 96 ? -12.036 -5.057 15.037 1.00 92.00 96 PRO A CA 1
ATOM 756 C C . PRO A 1 96 ? -12.284 -4.202 16.289 1.00 92.00 96 PRO A C 1
ATOM 758 O O . PRO A 1 96 ? -11.779 -3.090 16.409 1.00 92.00 96 PRO A O 1
ATOM 761 N N . GLU A 1 97 ? -13.055 -4.725 17.242 1.00 92.81 97 GLU A N 1
ATOM 762 C CA . GLU A 1 97 ? -13.352 -4.025 18.505 1.00 92.81 97 GLU A CA 1
ATOM 763 C C . GLU A 1 97 ? -12.196 -4.089 19.516 1.00 92.81 97 GLU A C 1
ATOM 765 O O . GLU A 1 97 ? -12.135 -3.283 20.439 1.00 92.81 97 GLU A O 1
ATOM 770 N N . ALA A 1 98 ? -11.269 -5.036 19.343 1.00 93.00 98 ALA A N 1
ATOM 771 C CA . ALA A 1 98 ? -10.172 -5.291 20.268 1.00 93.00 98 ALA A CA 1
ATOM 772 C C . ALA A 1 98 ? -8.878 -5.671 19.529 1.00 93.00 98 ALA A C 1
ATOM 774 O O . ALA A 1 98 ? -8.895 -6.128 18.384 1.00 93.00 98 ALA A O 1
ATOM 775 N N . ILE A 1 99 ? -7.741 -5.441 20.191 1.00 92.06 99 ILE A N 1
ATOM 776 C CA . ILE A 1 99 ? -6.389 -5.529 19.610 1.00 92.06 99 ILE A CA 1
ATOM 777 C C . ILE A 1 99 ? -5.911 -6.966 19.354 1.00 92.06 99 ILE A C 1
ATOM 779 O O . ILE A 1 99 ? -5.039 -7.195 18.513 1.00 92.06 99 ILE A O 1
ATOM 783 N N . ASP A 1 100 ? -6.477 -7.922 20.082 1.00 92.12 100 ASP A N 1
ATOM 784 C CA . ASP A 1 100 ? -6.214 -9.360 20.007 1.00 92.12 100 ASP A CA 1
ATOM 785 C C . ASP A 1 100 ? -6.925 -10.036 18.824 1.00 92.12 100 ASP A C 1
ATOM 787 O O . ASP A 1 100 ? -6.558 -11.140 18.417 1.00 92.12 100 ASP A O 1
ATOM 791 N N . MET A 1 101 ? -7.907 -9.361 18.227 1.00 92.38 101 MET A N 1
ATOM 792 C CA . MET A 1 101 ? -8.594 -9.835 17.033 1.00 92.38 101 MET A CA 1
ATOM 793 C C . MET A 1 101 ? -7.746 -9.672 15.761 1.00 92.38 101 MET A C 1
ATOM 795 O O . MET A 1 101 ? -6.776 -8.916 15.691 1.00 92.38 101 MET A O 1
ATOM 799 N N . SER A 1 102 ? -8.139 -10.385 14.700 1.00 87.25 102 SER A N 1
ATOM 800 C CA . SER A 1 102 ? -7.433 -10.339 13.417 1.00 87.25 102 SER A CA 1
ATOM 801 C C . SER A 1 102 ? -7.642 -9.010 12.686 1.00 87.25 102 SER A C 1
ATOM 803 O O . SER A 1 102 ? -8.767 -8.642 12.357 1.00 87.25 102 SER A O 1
ATOM 805 N N . PHE A 1 103 ? -6.531 -8.366 12.327 1.00 86.81 103 PHE A N 1
ATOM 806 C CA . PHE A 1 103 ? -6.472 -7.229 11.400 1.00 86.81 103 PHE A CA 1
ATOM 807 C C . PHE A 1 103 ? -6.184 -7.662 9.952 1.00 86.81 103 PHE A C 1
ATOM 809 O O . PHE A 1 103 ? -5.934 -6.827 9.087 1.00 86.81 103 PHE A O 1
ATOM 816 N N . TYR A 1 104 ? -6.198 -8.966 9.662 1.00 84.69 104 TYR A N 1
ATOM 817 C CA . TYR A 1 104 ? -5.973 -9.472 8.311 1.00 84.69 104 TYR A CA 1
ATOM 818 C C . TYR A 1 104 ? -7.306 -9.663 7.586 1.00 84.69 104 TYR A C 1
ATOM 820 O O . TYR A 1 104 ? -8.130 -10.480 8.020 1.00 84.69 104 TYR A O 1
ATOM 828 N N . PRO A 1 105 ? -7.546 -8.938 6.480 1.00 80.75 105 PRO A N 1
ATOM 829 C CA . PRO A 1 105 ? -8.787 -9.063 5.749 1.00 80.75 105 PRO A CA 1
ATOM 830 C C . PRO A 1 105 ? -8.783 -10.349 4.926 1.00 80.75 105 PRO A C 1
ATOM 832 O O . PRO A 1 105 ? -7.768 -10.779 4.384 1.00 80.75 105 PRO A O 1
ATOM 835 N N . LYS A 1 106 ? -9.965 -10.948 4.772 1.00 75.69 106 LYS A N 1
ATOM 836 C CA . LYS A 1 106 ? -10.157 -12.134 3.919 1.00 75.69 106 LYS A CA 1
ATOM 837 C C . LYS A 1 106 ? -10.107 -11.811 2.419 1.00 75.69 106 LYS A C 1
ATOM 839 O O . LYS A 1 106 ? -10.165 -12.722 1.600 1.00 75.69 106 LYS A O 1
ATOM 844 N N . LYS A 1 107 ? -10.065 -10.526 2.055 1.00 78.44 107 LYS A N 1
ATOM 845 C CA . LYS A 1 107 ? -10.044 -10.035 0.675 1.00 78.44 107 LYS A CA 1
ATOM 846 C C . LYS A 1 107 ? -8.925 -9.015 0.517 1.00 78.44 107 LYS A C 1
ATOM 848 O O . LYS A 1 107 ? -8.698 -8.203 1.409 1.00 78.44 107 LYS A O 1
ATOM 853 N N . TYR A 1 108 ? -8.275 -9.049 -0.635 1.00 80.94 108 TYR A N 1
ATOM 854 C CA . TYR A 1 108 ? -7.226 -8.118 -1.026 1.00 80.94 108 TYR A CA 1
ATOM 855 C C . TYR A 1 108 ? -7.499 -7.614 -2.438 1.00 80.94 108 TYR A C 1
ATOM 857 O O . TYR A 1 108 ? -8.141 -8.296 -3.239 1.00 80.94 108 TYR A O 1
ATOM 865 N N . SER A 1 109 ? -7.024 -6.411 -2.731 1.00 82.25 109 SER A N 1
ATOM 866 C CA . SER A 1 109 ? -7.057 -5.831 -4.071 1.00 82.25 109 SER A CA 1
ATOM 867 C C . SER A 1 109 ? -5.635 -5.637 -4.574 1.00 82.25 109 SER A C 1
ATOM 869 O O . SER A 1 109 ? -4.716 -5.395 -3.795 1.00 82.25 109 SER A O 1
ATOM 871 N N . LEU A 1 110 ? -5.454 -5.745 -5.885 1.00 79.31 110 LEU A N 1
ATOM 872 C CA . LEU A 1 110 ? -4.203 -5.402 -6.549 1.00 79.31 110 LEU A CA 1
ATOM 873 C C . LEU A 1 110 ? -4.388 -4.056 -7.238 1.00 79.31 110 LEU A C 1
ATOM 875 O O . LEU A 1 110 ? -5.380 -3.853 -7.938 1.00 79.31 110 LEU A O 1
ATOM 879 N N . ALA A 1 111 ? -3.440 -3.149 -7.042 1.00 79.81 111 ALA A N 1
ATOM 880 C CA . ALA A 1 111 ? -3.434 -1.840 -7.670 1.00 79.81 111 ALA A CA 1
ATOM 881 C C . ALA A 1 111 ? -2.109 -1.594 -8.391 1.00 79.81 111 ALA A C 1
ATOM 883 O O . ALA A 1 111 ? -1.046 -2.048 -7.969 1.00 79.81 111 ALA A O 1
ATOM 884 N N . LEU A 1 112 ? -2.188 -0.850 -9.491 1.00 78.31 112 LEU A N 1
ATOM 885 C CA . LEU A 1 112 ? -1.031 -0.328 -10.204 1.00 78.31 112 LEU A CA 1
ATOM 886 C C . LEU A 1 112 ? -0.909 1.160 -9.895 1.00 78.31 112 LEU A C 1
ATOM 888 O O . LEU A 1 112 ? -1.741 1.962 -10.320 1.00 78.31 112 LEU A O 1
ATOM 892 N N . LYS A 1 113 ? 0.136 1.529 -9.158 1.00 76.56 113 LYS A N 1
ATOM 893 C CA . LYS A 1 113 ? 0.459 2.921 -8.847 1.00 76.56 113 LYS A CA 1
ATOM 894 C C . LYS A 1 113 ? 1.435 3.455 -9.888 1.00 76.56 113 LYS A C 1
ATOM 896 O O . LYS A 1 113 ? 2.526 2.915 -10.056 1.00 76.56 113 LYS A O 1
ATOM 901 N N . LYS A 1 114 ? 1.060 4.536 -10.574 1.00 75.94 114 LYS A N 1
ATOM 902 C CA . LYS A 1 114 ? 1.964 5.280 -11.459 1.00 75.94 114 LYS A CA 1
ATOM 903 C C . LYS A 1 114 ? 2.715 6.337 -10.655 1.00 75.94 114 LYS A C 1
ATOM 905 O O . LYS A 1 114 ? 2.093 7.218 -10.071 1.00 75.94 114 LYS A O 1
ATOM 910 N N . GLN A 1 115 ? 4.040 6.278 -10.674 1.00 71.19 115 GLN A N 1
ATOM 911 C CA . GLN A 1 115 ? 4.917 7.295 -10.103 1.00 71.19 115 GLN A CA 1
ATOM 912 C C . GLN A 1 115 ? 5.664 8.009 -11.231 1.00 71.19 115 GLN A C 1
ATOM 914 O O . GLN A 1 115 ? 6.383 7.378 -12.006 1.00 71.19 115 GLN A O 1
ATOM 919 N N . CYS A 1 116 ? 5.486 9.324 -11.339 1.00 65.50 116 CYS A N 1
ATOM 920 C CA . CYS A 1 116 ? 6.264 10.143 -12.266 1.00 65.50 116 CYS A CA 1
ATOM 921 C C . CYS A 1 116 ? 7.667 10.363 -11.692 1.00 65.50 116 CYS A C 1
ATOM 923 O O . CYS A 1 116 ? 7.804 10.718 -10.521 1.00 65.50 116 CYS A O 1
ATOM 925 N N . ILE A 1 117 ? 8.702 10.161 -12.506 1.00 61.59 117 ILE A N 1
ATOM 926 C CA . ILE A 1 117 ? 10.087 10.430 -12.111 1.00 61.59 117 ILE A CA 1
ATOM 927 C C . ILE A 1 117 ? 10.370 11.896 -12.468 1.00 61.59 117 ILE A C 1
ATOM 929 O O . ILE A 1 117 ? 10.861 12.191 -13.549 1.00 61.59 117 ILE A O 1
ATOM 933 N N . ASN A 1 118 ? 10.002 12.830 -11.585 1.00 52.88 118 ASN A N 1
ATOM 934 C CA . ASN A 1 118 ? 10.409 14.234 -11.705 1.00 52.88 118 ASN A CA 1
ATOM 935 C C . ASN A 1 118 ? 11.441 14.555 -10.609 1.00 52.88 118 ASN A C 1
ATOM 937 O O . ASN A 1 118 ? 11.155 14.288 -9.441 1.00 52.88 118 ASN A O 1
ATOM 941 N N . PRO A 1 119 ? 12.584 15.192 -10.929 1.00 45.38 119 PRO A N 1
ATOM 942 C CA . PRO A 1 119 ? 13.654 15.468 -9.962 1.00 45.38 119 PRO A CA 1
ATOM 943 C C . PRO A 1 119 ? 13.288 16.494 -8.876 1.00 45.38 119 PRO A C 1
ATOM 945 O O . PRO A 1 119 ? 14.052 16.683 -7.939 1.00 45.38 119 PRO A O 1
ATOM 948 N N . LEU A 1 120 ? 12.132 17.160 -8.980 1.00 40.44 120 LEU A N 1
ATOM 949 C CA . LEU A 1 120 ? 11.724 18.202 -8.034 1.00 40.44 120 LEU A CA 1
ATOM 950 C C . LEU A 1 120 ? 10.686 17.728 -7.008 1.00 40.44 120 LEU A C 1
ATOM 952 O O . LEU A 1 120 ? 10.620 18.287 -5.921 1.00 40.44 120 LEU A O 1
ATOM 956 N N . HIS A 1 121 ? 9.864 16.725 -7.320 1.00 39.50 121 HIS A N 1
ATOM 957 C CA . HIS A 1 121 ? 8.691 16.377 -6.510 1.00 39.50 121 HIS A CA 1
ATOM 958 C C . HIS A 1 121 ? 8.620 14.858 -6.306 1.00 39.50 121 HIS A C 1
ATOM 960 O O . HIS A 1 121 ? 7.705 14.186 -6.783 1.00 39.50 121 HIS A O 1
ATOM 966 N N . GLN A 1 122 ? 9.590 14.306 -5.577 1.00 39.19 122 GLN A N 1
ATOM 967 C CA . GLN A 1 122 ? 9.466 12.969 -4.998 1.00 39.19 122 GLN A CA 1
ATOM 968 C C . GLN A 1 122 ? 8.687 13.076 -3.682 1.00 39.19 122 GLN A C 1
ATOM 970 O O . GLN A 1 122 ? 9.235 12.927 -2.595 1.00 39.19 122 GLN A O 1
ATOM 975 N N . TYR A 1 123 ? 7.392 13.380 -3.777 1.00 37.72 123 TYR A N 1
ATOM 976 C CA . TYR A 1 123 ? 6.489 13.145 -2.657 1.00 37.72 123 TYR A CA 1
ATOM 977 C C . TYR A 1 123 ? 6.149 11.659 -2.662 1.00 37.72 123 TYR A C 1
ATOM 979 O O . TYR A 1 123 ? 5.213 11.211 -3.330 1.00 37.72 123 TYR A O 1
ATOM 987 N N . ASP A 1 124 ? 6.959 10.881 -1.946 1.00 36.25 124 ASP A N 1
ATOM 988 C CA . ASP A 1 124 ? 6.527 9.577 -1.471 1.00 36.25 124 ASP A CA 1
ATOM 989 C C . ASP A 1 124 ? 5.314 9.810 -0.578 1.00 36.25 124 ASP A C 1
ATOM 991 O O . ASP A 1 124 ? 5.409 10.263 0.560 1.00 36.25 124 ASP A O 1
ATOM 995 N N . MET A 1 125 ? 4.139 9.514 -1.122 1.00 34.00 125 MET A N 1
ATOM 996 C CA . MET A 1 125 ? 2.922 9.334 -0.349 1.00 34.00 125 MET A CA 1
ATOM 997 C C . MET A 1 125 ? 3.054 8.014 0.432 1.00 34.00 125 MET A C 1
ATOM 999 O O . MET A 1 125 ? 2.368 7.035 0.151 1.00 34.00 125 MET A O 1
ATOM 1003 N N . LEU A 1 126 ? 4.016 7.967 1.354 1.00 33.00 126 LEU A N 1
ATOM 1004 C CA . LEU A 1 126 ? 4.087 7.007 2.444 1.00 33.00 126 LEU A CA 1
ATOM 1005 C C . LEU A 1 126 ? 3.325 7.620 3.612 1.00 33.00 126 LEU A C 1
ATOM 1007 O O . LEU A 1 126 ? 3.900 8.101 4.582 1.00 33.00 126 LEU A O 1
ATOM 1011 N N . LEU A 1 127 ? 2.005 7.609 3.506 1.00 31.66 127 LEU A N 1
ATOM 1012 C CA . LEU A 1 127 ? 1.195 7.507 4.700 1.00 31.66 127 LEU A CA 1
ATOM 1013 C C . LEU A 1 127 ? 0.417 6.212 4.529 1.00 31.66 127 LEU A C 1
ATOM 1015 O O . LEU A 1 127 ? -0.401 6.065 3.621 1.00 31.66 127 LEU A O 1
ATOM 1019 N N . SER A 1 128 ? 0.645 5.274 5.434 1.00 34.16 128 SER A N 1
ATOM 1020 C CA . SER A 1 128 ? -0.452 4.479 5.961 1.00 34.16 128 SER A CA 1
ATOM 1021 C C . SER A 1 128 ? -1.481 5.472 6.518 1.00 34.16 128 SER A C 1
ATOM 1023 O O . SER A 1 128 ? -1.455 5.817 7.697 1.00 34.16 128 SER A O 1
ATOM 1025 N N . TYR A 1 129 ? -2.299 6.049 5.630 1.00 45.62 129 TYR A N 1
ATOM 1026 C CA . TYR A 1 129 ? -3.370 6.956 5.998 1.00 45.62 129 TYR A CA 1
ATOM 1027 C C . TYR A 1 129 ? -4.399 6.112 6.729 1.00 45.62 129 TYR A C 1
ATOM 1029 O O . TYR A 1 129 ? -5.069 5.265 6.137 1.00 45.62 129 TYR A O 1
ATOM 1037 N N . ILE A 1 130 ? -4.557 6.394 8.014 1.00 37.19 130 ILE A N 1
ATOM 1038 C CA . ILE A 1 130 ? -5.889 6.341 8.577 1.00 37.19 130 ILE A CA 1
ATOM 1039 C C . ILE A 1 130 ? -6.655 7.450 7.861 1.00 37.19 130 ILE A C 1
ATOM 1041 O O . ILE A 1 130 ? -6.470 8.629 8.158 1.00 37.19 130 ILE A O 1
ATOM 1045 N N . ILE A 1 131 ? -7.417 7.087 6.830 1.00 36.91 131 ILE A N 1
ATOM 1046 C CA . ILE A 1 131 ? -8.335 8.032 6.199 1.00 36.91 131 ILE A CA 1
ATOM 1047 C C . ILE A 1 131 ? -9.449 8.208 7.221 1.00 36.91 131 ILE A C 1
ATOM 1049 O O . ILE A 1 131 ? -10.287 7.320 7.382 1.00 36.91 131 ILE A O 1
ATOM 1053 N N . ALA A 1 132 ? -9.374 9.302 7.977 1.00 31.03 132 ALA A N 1
ATOM 1054 C CA . ALA A 1 132 ? -10.523 9.798 8.699 1.00 31.03 132 ALA A CA 1
ATOM 1055 C C . ALA A 1 132 ? -11.441 10.469 7.672 1.00 31.03 132 ALA A C 1
ATOM 1057 O O . ALA A 1 132 ? -10.986 11.376 6.971 1.00 31.03 132 ALA A O 1
ATOM 1058 N N . LEU A 1 133 ? -12.660 9.951 7.510 1.00 31.97 133 LEU A N 1
ATOM 1059 C CA . LEU A 1 133 ? -13.693 10.602 6.696 1.00 31.97 133 LEU A CA 1
ATOM 1060 C C . LEU A 1 133 ? -14.329 11.752 7.479 1.00 31.97 133 LEU A C 1
ATOM 1062 O O . LEU A 1 133 ? -14.534 11.584 8.702 1.00 31.97 133 LEU A O 1
#

Radius of gyration: 20.99 Å; chains: 1; bounding box: 49×32×56 Å

Organism: Amphimedon queenslandica (NCBI:txid400682)

Foldseek 3Di:
DDPDPPPPQDPVNVVVVVVVVVLVVLVVCLVCVVQWWQKDKDFDDKDFDADVVAAAPPDDPPDDDDDDPPDDPRHDYPVRGQKIWTWMKMFGFNRDNDSPDDRGDPDIDIDIDIGGPDPPDPPPPPDSDRPGD

Secondary structure (DSSP, 8-state):
----------HHHHHHHHHHHHHHHHHHHHHTGGGEEEEEEEEEEEEEE--TT--B--SPTT------TTS----B-GGG--EEEEEEEEEEE---SSTTS----S--EEEEEEEE--TT----------EE-

Sequence (133 aa):
MLYGNASFVSHTQMLIIGASLFHYMREYAIKYRDISCFVCIDDKHSIKLGEPGFPIAAAERGRQVIVSSHTTFAVEDHDFAKFKLTLSVILLVNIPEAIDMSFYPKKYSLALKKQCINPLHQYDMLLSYIIAL

pLDDT: mean 71.77, std 17.28, range [31.03, 93.94]